Protein AF-A0A1M5HA21-F1 (afdb_monomer_lite)

Secondary structure (DSSP, 8-state):
--EEEEEEEETTEEEEEEEEGGGHHHHHHHHHHHHHTSSSEEEEE-TTS-EEEEEHHHHHTSEEEEEE-------

Organism: NCBI:txid307480

pLDDT: mean 76.99, std 12.43, range [38.66, 89.0]

Structure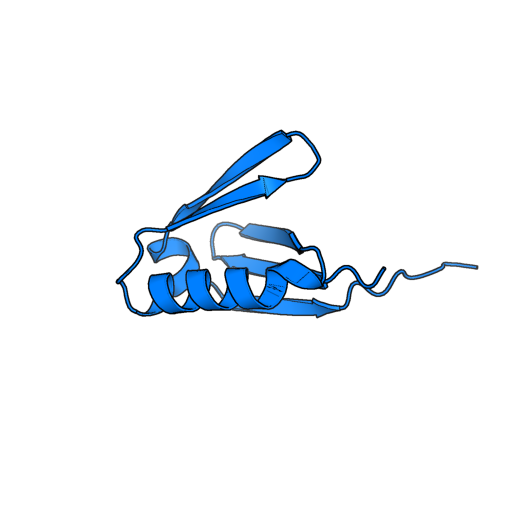 (mmCIF, N/CA/C/O backbone):
data_AF-A0A1M5HA21-F1
#
_entry.id   AF-A0A1M5HA21-F1
#
loop_
_atom_site.group_PDB
_atom_site.id
_atom_site.type_symbol
_atom_site.label_atom_id
_atom_site.label_alt_id
_atom_site.label_comp_id
_atom_site.label_asym_id
_atom_site.label_entity_id
_atom_site.label_seq_id
_atom_site.pdbx_PDB_ins_code
_atom_site.Cartn_x
_atom_site.Cartn_y
_atom_site.Cartn_z
_atom_site.occupancy
_atom_site.B_iso_or_equiv
_atom_site.auth_seq_id
_atom_site.auth_comp_id
_atom_site.auth_asym_id
_atom_site.auth_atom_id
_atom_site.pdbx_PDB_model_num
ATOM 1 N N . MET A 1 1 ? 6.492 4.055 17.194 1.00 45.91 1 MET A N 1
ATOM 2 C CA . MET A 1 1 ? 5.460 4.030 16.140 1.00 45.91 1 MET A CA 1
ATOM 3 C C . MET A 1 1 ? 5.729 2.812 15.278 1.00 45.91 1 MET A C 1
ATOM 5 O O . MET A 1 1 ? 6.851 2.680 14.805 1.00 45.91 1 MET A O 1
ATOM 9 N N . LYS A 1 2 ? 4.776 1.879 15.179 1.00 52.16 2 LYS A N 1
ATOM 10 C CA . LYS A 1 2 ? 4.878 0.752 14.248 1.00 52.16 2 LYS A CA 1
ATOM 11 C C . LYS A 1 2 ? 4.445 1.292 12.891 1.00 52.16 2 LYS A C 1
ATOM 13 O O . LYS A 1 2 ? 3.291 1.644 12.711 1.00 52.16 2 LYS A O 1
ATOM 18 N N . ALA A 1 3 ? 5.398 1.500 12.001 1.00 63.62 3 ALA A N 1
ATOM 19 C CA . ALA A 1 3 ? 5.074 1.781 10.614 1.00 63.62 3 ALA A CA 1
ATOM 20 C C . ALA A 1 3 ? 4.811 0.434 9.941 1.00 63.62 3 ALA A C 1
ATOM 22 O O . ALA A 1 3 ? 5.538 -0.533 10.190 1.00 63.62 3 ALA A O 1
ATOM 23 N N . LYS A 1 4 ? 3.770 0.344 9.119 1.00 72.19 4 LYS A N 1
ATOM 24 C CA . LYS A 1 4 ? 3.572 -0.822 8.260 1.00 72.19 4 LYS A CA 1
ATOM 25 C C . LYS A 1 4 ? 3.864 -0.430 6.832 1.00 72.19 4 L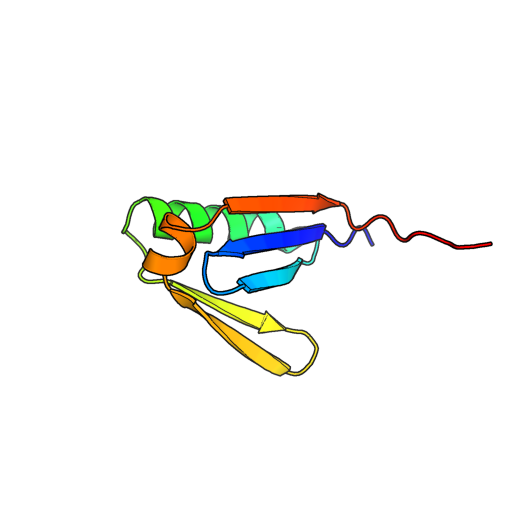YS A C 1
ATOM 27 O O . LYS A 1 4 ? 3.547 0.676 6.407 1.00 72.19 4 LYS A O 1
ATOM 32 N N . ILE A 1 5 ? 4.488 -1.342 6.103 1.00 76.00 5 ILE A N 1
ATOM 33 C CA . ILE A 1 5 ? 4.772 -1.159 4.690 1.00 76.00 5 ILE A CA 1
ATOM 34 C C . ILE A 1 5 ? 3.800 -2.023 3.908 1.00 76.00 5 ILE A C 1
ATOM 36 O O . ILE A 1 5 ? 3.782 -3.244 4.047 1.00 76.00 5 ILE A O 1
ATOM 40 N N . VAL A 1 6 ? 3.017 -1.390 3.045 1.00 80.19 6 VAL A N 1
ATOM 41 C CA . VAL A 1 6 ? 2.245 -2.094 2.030 1.00 80.19 6 VAL A CA 1
ATOM 42 C C . VAL A 1 6 ? 3.072 -2.178 0.769 1.00 80.19 6 VAL A C 1
ATOM 44 O O . VAL A 1 6 ? 3.480 -1.180 0.176 1.00 80.19 6 VAL A O 1
ATOM 47 N N . ARG A 1 7 ? 3.352 -3.410 0.373 1.00 82.12 7 ARG A N 1
ATOM 48 C CA . ARG A 1 7 ? 4.127 -3.741 -0.803 1.00 82.12 7 ARG A CA 1
ATOM 49 C C . ARG A 1 7 ? 3.194 -4.244 -1.885 1.00 82.12 7 ARG A C 1
ATOM 51 O O . ARG A 1 7 ? 2.568 -5.284 -1.731 1.00 82.12 7 ARG A O 1
ATOM 58 N N . ILE A 1 8 ? 3.136 -3.515 -2.989 1.00 83.94 8 ILE A N 1
ATOM 59 C CA . ILE A 1 8 ? 2.324 -3.854 -4.155 1.00 83.94 8 ILE A CA 1
ATOM 60 C C . ILE A 1 8 ? 3.284 -4.308 -5.248 1.00 83.94 8 ILE A C 1
ATOM 62 O O . ILE A 1 8 ? 4.042 -3.512 -5.800 1.00 83.94 8 ILE A O 1
ATOM 66 N N . LYS A 1 9 ? 3.298 -5.606 -5.543 1.00 83.44 9 LYS A N 1
ATOM 67 C CA . LYS A 1 9 ? 4.098 -6.185 -6.621 1.00 83.44 9 LYS A CA 1
ATOM 68 C C . LYS A 1 9 ? 3.223 -6.353 -7.857 1.00 83.44 9 LYS A C 1
ATOM 70 O O . LYS A 1 9 ? 2.382 -7.248 -7.902 1.00 83.44 9 LYS A O 1
ATOM 75 N N . HIS A 1 10 ? 3.472 -5.517 -8.854 1.00 83.94 10 HIS A N 1
ATOM 76 C CA . HIS A 1 10 ? 2.860 -5.587 -10.173 1.00 83.94 10 HIS A CA 1
ATOM 77 C C . HIS A 1 10 ? 3.887 -6.060 -11.213 1.00 83.94 10 HIS A C 1
ATOM 79 O O . HIS A 1 10 ? 5.096 -6.026 -10.971 1.00 83.94 10 HIS A O 1
ATOM 85 N N . VAL A 1 11 ? 3.433 -6.453 -12.406 1.00 81.06 11 VAL A N 1
ATOM 86 C CA . VAL A 1 11 ? 4.334 -6.795 -13.524 1.00 81.06 11 VAL A CA 1
ATOM 87 C C . VAL A 1 11 ? 5.212 -5.609 -13.949 1.00 81.06 11 VAL A C 1
ATOM 89 O O . VAL A 1 11 ? 6.332 -5.803 -14.411 1.00 81.06 11 VAL A O 1
ATOM 92 N N . THR A 1 12 ? 4.739 -4.376 -13.737 1.00 81.19 12 THR A N 1
ATOM 93 C CA . THR A 1 12 ? 5.479 -3.141 -14.056 1.00 81.19 12 THR A CA 1
ATOM 94 C C . THR A 1 12 ? 6.512 -2.750 -13.001 1.00 81.19 12 THR A C 1
ATOM 96 O O . THR A 1 12 ? 7.334 -1.878 -13.267 1.00 81.19 12 THR A O 1
ATOM 99 N N . GLY A 1 13 ? 6.486 -3.349 -11.806 1.00 79.81 13 GLY A N 1
ATOM 100 C CA . GLY A 1 13 ? 7.390 -2.976 -10.722 1.00 79.81 13 GLY A CA 1
ATOM 101 C C . GLY A 1 13 ? 6.858 -3.287 -9.326 1.00 79.81 13 GLY A C 1
ATOM 102 O O . GLY A 1 13 ? 5.768 -3.824 -9.139 1.00 79.81 13 GLY A O 1
ATOM 103 N N . ILE A 1 14 ? 7.666 -2.952 -8.321 1.00 81.81 14 ILE A N 1
ATOM 104 C CA . ILE A 1 14 ? 7.323 -3.119 -6.907 1.00 81.81 14 ILE A CA 1
ATOM 105 C C . ILE A 1 14 ? 7.147 -1.734 -6.292 1.00 81.81 14 ILE A C 1
ATOM 107 O O . ILE A 1 14 ? 8.111 -0.980 -6.187 1.00 81.81 14 ILE A O 1
ATOM 111 N N . TYR A 1 15 ? 5.938 -1.442 -5.832 1.00 80.50 15 TYR A N 1
ATOM 112 C CA . TYR A 1 15 ? 5.600 -0.219 -5.118 1.00 80.50 15 TYR A CA 1
ATOM 113 C C . TYR A 1 15 ? 5.609 -0.498 -3.615 1.00 80.50 15 TYR A C 1
ATOM 115 O O . TYR A 1 15 ? 5.171 -1.560 -3.167 1.00 80.50 15 TYR A O 1
ATOM 123 N N . LYS A 1 16 ? 6.156 0.432 -2.832 1.00 80.06 16 LYS A N 1
ATOM 124 C CA . LYS A 1 16 ? 6.189 0.357 -1.370 1.00 80.06 16 LYS A CA 1
ATOM 125 C C . LYS A 1 16 ? 5.537 1.610 -0.816 1.00 80.06 16 LYS A C 1
ATOM 127 O O . LYS A 1 16 ? 5.911 2.712 -1.204 1.00 80.06 16 LYS A O 1
ATOM 132 N N . LEU A 1 17 ? 4.589 1.416 0.080 1.00 76.62 17 LEU A N 1
ATOM 133 C CA . LEU A 1 17 ? 3.837 2.465 0.741 1.00 76.62 17 LEU A CA 1
ATOM 134 C C . LEU A 1 17 ? 4.050 2.341 2.236 1.00 76.62 17 LEU A C 1
ATOM 136 O O . LEU A 1 17 ? 3.736 1.303 2.810 1.00 76.62 17 LEU A O 1
ATOM 140 N N . ASP A 1 18 ? 4.576 3.389 2.853 1.00 75.25 18 ASP A N 1
ATOM 141 C CA . ASP A 1 18 ? 4.558 3.515 4.305 1.00 75.25 18 ASP A CA 1
ATOM 142 C C . ASP A 1 18 ? 3.160 3.985 4.722 1.00 75.25 18 ASP A C 1
ATOM 144 O O . ASP A 1 18 ? 2.666 5.001 4.235 1.00 75.25 18 ASP A O 1
ATOM 148 N N . ILE A 1 19 ? 2.511 3.216 5.592 1.00 73.38 19 ILE A N 1
ATOM 149 C CA . ILE A 1 19 ? 1.203 3.544 6.155 1.00 73.38 19 ILE A CA 1
ATOM 150 C C . ILE A 1 19 ? 1.356 3.688 7.662 1.00 73.38 19 ILE A C 1
ATOM 152 O O . ILE A 1 19 ? 1.955 2.848 8.343 1.00 73.38 19 ILE A O 1
ATOM 156 N N . GLU A 1 20 ? 0.769 4.759 8.182 1.00 73.25 20 GLU A N 1
ATOM 157 C CA . GLU A 1 20 ? 0.603 4.969 9.613 1.00 73.25 20 GLU A CA 1
ATOM 158 C C . GLU A 1 20 ? -0.331 3.905 10.207 1.00 73.25 20 GLU A C 1
ATOM 160 O O . GLU A 1 20 ? -1.367 3.591 9.626 1.00 73.25 20 GLU A O 1
ATOM 165 N N . ASP A 1 21 ? -0.012 3.387 11.394 1.00 68.75 21 ASP A N 1
ATOM 166 C CA . ASP A 1 21 ? -0.736 2.266 12.021 1.00 68.75 21 ASP A CA 1
ATOM 167 C C . ASP A 1 21 ? -2.270 2.475 12.073 1.00 68.75 21 ASP A C 1
ATOM 169 O O . ASP A 1 21 ? -3.038 1.543 11.854 1.00 68.75 21 ASP A O 1
ATOM 173 N N . GLY A 1 22 ? -2.726 3.721 12.254 1.00 71.56 22 GLY A N 1
ATOM 174 C CA . GLY A 1 22 ? -4.150 4.077 12.304 1.00 71.56 22 GLY A CA 1
ATOM 175 C C . GLY A 1 22 ? -4.879 4.166 10.954 1.00 71.56 22 GLY A C 1
ATOM 176 O O . GLY A 1 22 ? -6.093 4.319 10.953 1.00 71.56 22 GLY A O 1
ATOM 177 N N . LYS A 1 23 ? -4.179 4.085 9.814 1.00 75.38 23 LYS A N 1
ATOM 178 C CA . LYS A 1 23 ? -4.770 4.183 8.459 1.00 75.38 23 LYS A CA 1
ATOM 179 C C . LYS A 1 23 ? -4.757 2.860 7.689 1.00 75.38 23 LYS A C 1
ATOM 181 O O . LYS A 1 23 ? -5.106 2.814 6.512 1.00 75.38 23 LYS A O 1
ATOM 186 N N . ILE A 1 24 ? -4.330 1.774 8.334 1.00 78.88 24 ILE A N 1
ATOM 187 C CA . ILE A 1 24 ? -4.235 0.453 7.699 1.00 78.88 24 ILE A CA 1
ATOM 188 C C . ILE A 1 24 ? -5.620 -0.112 7.388 1.00 78.88 24 ILE A C 1
ATOM 190 O O . ILE A 1 24 ? -5.801 -0.686 6.316 1.00 78.88 24 ILE A O 1
ATOM 194 N N . GLU A 1 25 ? -6.574 0.010 8.314 1.00 81.75 25 GLU A N 1
ATOM 195 C CA . GLU A 1 25 ? -7.947 -0.467 8.098 1.00 81.75 25 GLU A CA 1
ATOM 196 C C . GLU A 1 25 ? -8.623 0.285 6.955 1.00 81.75 25 GLU A C 1
ATOM 198 O O . GLU A 1 25 ? -9.089 -0.358 6.017 1.00 81.75 25 GLU A O 1
ATOM 203 N N . ASP A 1 26 ? -8.533 1.616 6.958 1.00 82.69 26 ASP A N 1
ATOM 204 C CA . ASP A 1 26 ? -8.995 2.475 5.862 1.00 82.69 26 ASP A CA 1
ATOM 205 C C . ASP A 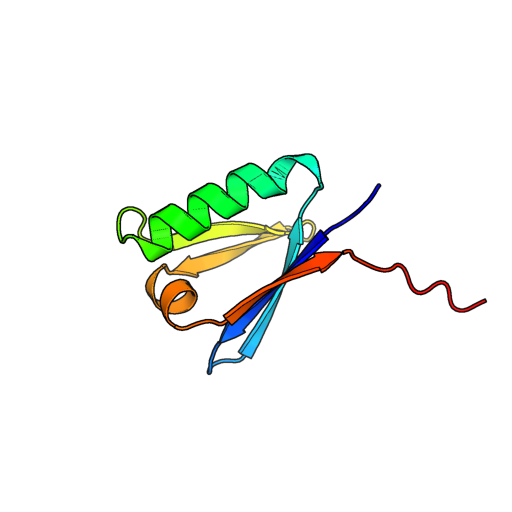1 26 ? -8.413 2.024 4.513 1.00 82.69 26 ASP A C 1
ATOM 207 O O . ASP A 1 26 ? -9.125 1.825 3.527 1.00 82.69 26 ASP A O 1
ATOM 211 N N . MET A 1 27 ? -7.098 1.775 4.465 1.00 81.94 27 MET A N 1
ATOM 212 C CA . MET A 1 27 ? -6.467 1.363 3.216 1.00 81.94 27 MET A CA 1
ATOM 213 C C . MET A 1 27 ? -6.879 -0.045 2.780 1.00 81.94 27 MET A C 1
ATOM 215 O O . MET A 1 27 ? -7.014 -0.293 1.582 1.00 81.94 27 MET A O 1
ATOM 219 N N . LYS A 1 28 ? -7.110 -0.965 3.723 1.00 82.81 28 LYS A N 1
ATOM 220 C 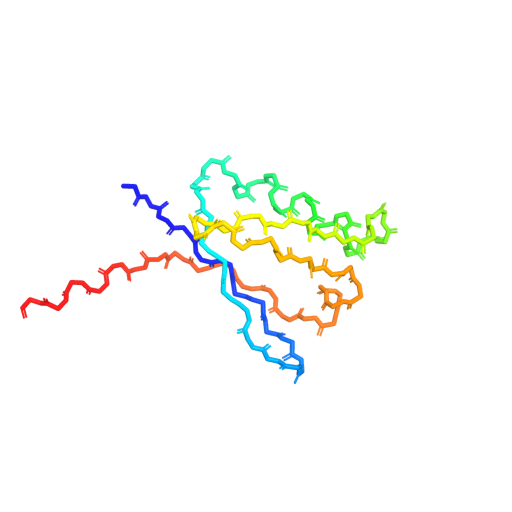CA . LYS A 1 28 ? -7.660 -2.289 3.409 1.00 82.81 28 LYS A CA 1
ATOM 221 C C . LYS A 1 28 ? -9.056 -2.183 2.809 1.00 82.81 28 LYS A C 1
ATOM 223 O O . LYS A 1 28 ? -9.308 -2.867 1.823 1.00 82.81 28 LYS A O 1
ATOM 228 N N . GLU A 1 29 ? -9.920 -1.332 3.356 1.00 88.06 29 GLU A N 1
ATOM 229 C CA . GLU A 1 29 ? -11.258 -1.090 2.806 1.00 88.06 29 GLU A CA 1
ATOM 230 C C . GLU A 1 29 ? -11.184 -0.548 1.378 1.00 88.06 29 GLU A C 1
ATOM 232 O O . GLU A 1 29 ? -11.805 -1.100 0.471 1.00 88.06 29 GLU A O 1
ATOM 237 N N . HIS A 1 30 ? -10.345 0.460 1.132 1.00 86.50 30 HIS A N 1
ATOM 238 C CA . HIS A 1 30 ? -10.152 0.994 -0.217 1.00 86.50 30 HIS A CA 1
ATOM 239 C C . HIS A 1 30 ? -9.613 -0.050 -1.205 1.00 86.50 30 HIS A C 1
ATOM 241 O O . HIS A 1 30 ? -10.046 -0.088 -2.359 1.00 86.50 30 HIS A O 1
ATOM 247 N N . ILE A 1 31 ? -8.682 -0.909 -0.775 1.00 84.88 31 ILE A N 1
ATOM 248 C CA . ILE A 1 31 ? -8.187 -2.019 -1.599 1.00 84.88 31 ILE A CA 1
ATOM 249 C C . ILE A 1 31 ? -9.320 -3.004 -1.888 1.00 84.88 31 ILE A C 1
ATOM 251 O O . ILE A 1 31 ? -9.496 -3.382 -3.043 1.00 84.88 31 ILE A O 1
ATOM 255 N N . ASP A 1 32 ? -10.105 -3.388 -0.884 1.00 87.81 32 ASP A N 1
ATOM 256 C CA . ASP A 1 32 ? -11.225 -4.319 -1.035 1.00 87.81 32 ASP A CA 1
ATOM 257 C C . ASP A 1 32 ? -12.279 -3.789 -2.023 1.00 87.81 32 ASP A C 1
ATOM 259 O O . ASP A 1 32 ? -12.672 -4.499 -2.951 1.00 87.81 32 ASP A O 1
ATOM 263 N N . LEU A 1 33 ? -12.639 -2.506 -1.923 1.00 89.00 33 LEU A N 1
ATOM 264 C CA . LEU A 1 33 ? -13.529 -1.829 -2.873 1.00 89.00 33 LEU A CA 1
ATOM 265 C C . LEU A 1 33 ? -12.953 -1.814 -4.298 1.00 89.00 33 LEU A C 1
ATOM 267 O O . LEU A 1 33 ? -13.676 -2.033 -5.273 1.00 89.00 33 LEU A O 1
ATOM 271 N N . CYS A 1 34 ? -11.643 -1.598 -4.446 1.00 88.31 34 CYS A N 1
ATOM 272 C CA . CYS A 1 34 ? -10.970 -1.693 -5.742 1.00 88.31 34 CYS A CA 1
ATOM 273 C C . CYS A 1 34 ? -10.967 -3.124 -6.302 1.00 88.31 34 CYS A C 1
ATOM 275 O O . CYS A 1 34 ? -11.127 -3.308 -7.511 1.00 88.31 34 CYS A O 1
ATOM 277 N N . LEU A 1 35 ? -10.816 -4.142 -5.451 1.00 83.31 35 LEU A N 1
ATOM 278 C CA . LEU A 1 35 ? -10.874 -5.549 -5.856 1.00 83.31 35 LEU A CA 1
ATOM 279 C C . LEU A 1 35 ? -12.289 -5.959 -6.285 1.00 83.31 35 LEU A C 1
ATOM 281 O O . LEU A 1 35 ? -12.437 -6.684 -7.270 1.00 83.31 35 LEU A O 1
ATOM 285 N N . LYS A 1 36 ? -13.320 -5.438 -5.610 1.00 88.19 36 LYS A N 1
ATOM 286 C CA . LYS A 1 36 ? -14.739 -5.628 -5.956 1.00 88.19 36 LYS A CA 1
ATOM 287 C C . LYS A 1 36 ? -15.185 -4.847 -7.195 1.00 88.19 36 LYS A C 1
ATOM 289 O O . LYS A 1 36 ? -16.244 -5.132 -7.744 1.00 88.19 36 LYS A O 1
ATOM 294 N N . GLY A 1 37 ? -14.376 -3.896 -7.665 1.00 85.38 37 GLY A N 1
ATOM 295 C CA . GLY A 1 37 ? -14.716 -3.025 -8.793 1.00 85.38 37 GLY A CA 1
ATOM 296 C C . GLY A 1 37 ? -15.678 -1.889 -8.432 1.00 85.38 37 GLY A C 1
ATOM 297 O O . GLY A 1 37 ? -16.218 -1.250 -9.330 1.00 85.38 37 GLY A O 1
ATOM 298 N N . GLU A 1 38 ? -15.877 -1.627 -7.140 1.00 87.06 38 GLU A N 1
ATOM 299 C CA . GLU A 1 38 ? -16.702 -0.526 -6.629 1.00 87.06 38 GLU A CA 1
ATOM 300 C C . GLU A 1 38 ? -15.929 0.802 -6.608 1.00 87.06 38 GLU A C 1
ATOM 302 O O . GLU A 1 38 ? -16.523 1.876 -6.675 1.00 87.06 38 GLU A O 1
ATOM 307 N N . GLN A 1 39 ? -14.594 0.736 -6.577 1.00 85.62 39 GLN A N 1
ATOM 308 C CA . GLN A 1 39 ? -13.707 1.897 -6.598 1.00 85.62 39 GLN A CA 1
ATOM 309 C C . GLN A 1 39 ? -12.722 1.804 -7.770 1.00 85.62 39 GLN A C 1
ATOM 311 O O . GLN A 1 39 ? -12.145 0.751 -8.032 1.00 85.62 39 GLN A O 1
ATOM 316 N N . THR A 1 40 ? -12.502 2.914 -8.480 1.00 86.06 40 THR A N 1
ATOM 317 C CA . THR A 1 40 ? -11.674 2.954 -9.704 1.00 86.06 40 THR A CA 1
ATOM 318 C C . THR A 1 40 ? -10.170 2.973 -9.432 1.00 86.06 40 THR A C 1
ATOM 320 O O . THR A 1 40 ? -9.378 2.645 -10.314 1.00 86.06 40 THR A O 1
ATOM 323 N N . GLY A 1 41 ? -9.757 3.312 -8.213 1.00 87.62 41 GLY A N 1
ATOM 324 C CA . GLY A 1 41 ? -8.369 3.315 -7.766 1.00 87.62 41 GLY A CA 1
ATOM 325 C C . GLY A 1 41 ? -8.213 4.005 -6.416 1.00 87.62 41 GLY A C 1
ATOM 326 O O . GLY A 1 41 ? -9.184 4.503 -5.854 1.00 87.62 41 GLY A O 1
ATOM 327 N N . ILE A 1 42 ? -6.987 4.046 -5.909 1.00 86.44 42 ILE A N 1
ATOM 328 C CA . ILE A 1 42 ? -6.630 4.660 -4.629 1.00 86.44 42 ILE A CA 1
ATOM 329 C C . ILE A 1 42 ? -5.604 5.752 -4.904 1.00 86.44 42 ILE A C 1
ATOM 331 O O . ILE A 1 42 ? -4.641 5.533 -5.638 1.00 86.44 42 ILE A O 1
ATOM 335 N N . ILE A 1 43 ? -5.805 6.929 -4.324 1.00 85.38 43 ILE A N 1
ATOM 336 C CA . ILE A 1 43 ? -4.826 8.014 -4.358 1.00 85.38 43 ILE A CA 1
ATOM 337 C C . ILE A 1 43 ? -4.130 8.029 -3.008 1.00 85.38 43 ILE A C 1
ATOM 339 O O . ILE A 1 43 ? -4.794 8.103 -1.978 1.00 85.38 43 ILE A O 1
ATOM 343 N N . ILE A 1 44 ? -2.802 7.961 -3.011 1.00 79.06 44 ILE A N 1
ATOM 344 C CA . ILE A 1 44 ? -2.019 8.037 -1.782 1.00 79.06 44 ILE A CA 1
ATOM 345 C C . ILE A 1 44 ? -0.984 9.138 -1.927 1.00 79.06 44 ILE A C 1
ATOM 347 O O . ILE A 1 44 ? -0.183 9.136 -2.861 1.00 79.06 44 ILE A O 1
ATOM 351 N N .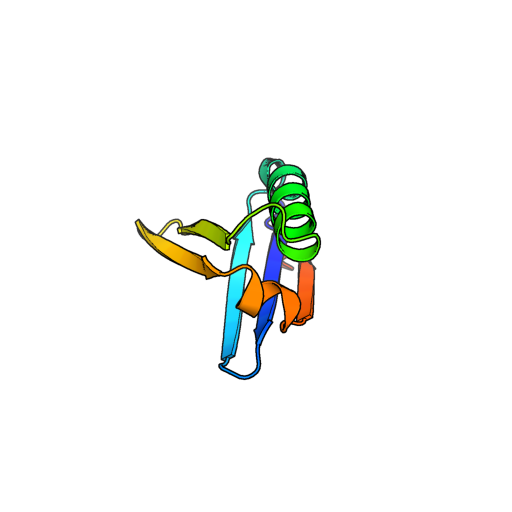 THR A 1 45 ? -1.006 10.069 -0.981 1.00 76.75 45 THR A N 1
ATOM 352 C CA . THR A 1 45 ? 0.015 11.103 -0.845 1.00 76.75 45 THR A CA 1
ATOM 353 C C . THR A 1 45 ? 1.076 10.602 0.123 1.00 76.75 45 THR A C 1
ATOM 355 O O . THR A 1 45 ? 0.788 10.349 1.292 1.00 76.75 45 THR A O 1
ATOM 358 N N . ALA A 1 46 ? 2.292 10.412 -0.374 1.00 70.31 46 ALA A N 1
ATOM 359 C CA . ALA A 1 46 ? 3.444 10.059 0.440 1.00 70.31 46 ALA A CA 1
ATOM 360 C C . ALA A 1 46 ? 3.962 11.286 1.217 1.00 70.31 46 ALA A C 1
ATOM 362 O O . ALA A 1 46 ? 3.683 12.432 0.864 1.00 70.31 46 ALA A O 1
ATOM 363 N N . GLU A 1 47 ? 4.746 11.058 2.277 1.00 66.50 47 GLU A N 1
ATOM 364 C CA . GLU A 1 47 ? 5.298 12.133 3.127 1.00 66.50 47 GLU A CA 1
ATOM 365 C C . GLU A 1 47 ? 6.206 13.115 2.371 1.00 66.50 47 GLU A C 1
ATOM 367 O O . GLU A 1 47 ? 6.378 14.257 2.788 1.00 66.50 47 GLU A O 1
ATOM 372 N N . ASN A 1 48 ? 6.772 12.695 1.239 1.00 72.88 48 ASN A N 1
ATOM 373 C CA . ASN A 1 48 ? 7.574 13.549 0.365 1.00 72.88 48 ASN A CA 1
ATOM 374 C C . ASN A 1 48 ? 6.726 14.493 -0.516 1.00 72.88 48 ASN A C 1
ATOM 376 O O . ASN A 1 48 ? 7.289 15.254 -1.299 1.00 72.88 48 ASN A O 1
ATOM 380 N N . GLY A 1 49 ? 5.394 14.449 -0.398 1.00 72.94 49 GLY A N 1
ATOM 381 C CA . GLY A 1 49 ? 4.458 15.243 -1.193 1.00 72.94 49 GLY A CA 1
ATOM 382 C C . GLY A 1 49 ? 4.089 14.617 -2.540 1.00 72.94 49 GLY A C 1
ATOM 383 O O . GLY A 1 49 ? 3.231 15.160 -3.239 1.00 72.94 49 GLY A O 1
ATOM 384 N N . ASP A 1 50 ? 4.675 13.472 -2.907 1.00 79.31 50 ASP A N 1
ATOM 385 C CA . ASP A 1 50 ? 4.285 12.759 -4.119 1.00 79.31 50 ASP A CA 1
ATOM 386 C C . ASP A 1 50 ? 2.898 12.153 -3.950 1.00 79.31 50 ASP A C 1
ATOM 388 O O . ASP A 1 50 ? 2.615 11.415 -3.005 1.00 79.31 50 ASP A O 1
ATOM 392 N N . THR A 1 51 ? 2.030 12.445 -4.911 1.00 80.50 51 THR A N 1
ATOM 393 C CA . THR A 1 51 ? 0.713 11.826 -4.999 1.00 80.50 51 THR A CA 1
ATOM 394 C C . THR A 1 51 ? 0.775 10.713 -6.026 1.00 80.50 51 THR A C 1
ATOM 396 O O . THR A 1 51 ? 0.977 10.959 -7.214 1.00 80.50 51 THR A O 1
ATOM 399 N N . ILE A 1 52 ? 0.598 9.479 -5.567 1.00 81.62 52 ILE A N 1
ATOM 400 C CA . ILE A 1 52 ? 0.623 8.294 -6.416 1.00 81.62 52 ILE A CA 1
ATOM 401 C C . ILE A 1 52 ? -0.804 7.783 -6.564 1.00 81.62 52 ILE A C 1
ATOM 403 O O . ILE A 1 52 ? -1.503 7.541 -5.579 1.00 81.62 52 ILE A O 1
ATOM 407 N N . TYR A 1 53 ? -1.228 7.607 -7.812 1.00 85.69 53 TYR A N 1
ATOM 408 C CA . TYR A 1 53 ? -2.501 6.982 -8.136 1.00 85.69 53 TYR A CA 1
ATOM 409 C C . TYR A 1 53 ? -2.304 5.501 -8.459 1.00 85.69 53 TYR A C 1
ATOM 411 O O . TYR A 1 53 ? -1.576 5.145 -9.386 1.00 85.69 53 TYR A O 1
ATOM 419 N N . TYR A 1 54 ? -2.985 4.645 -7.7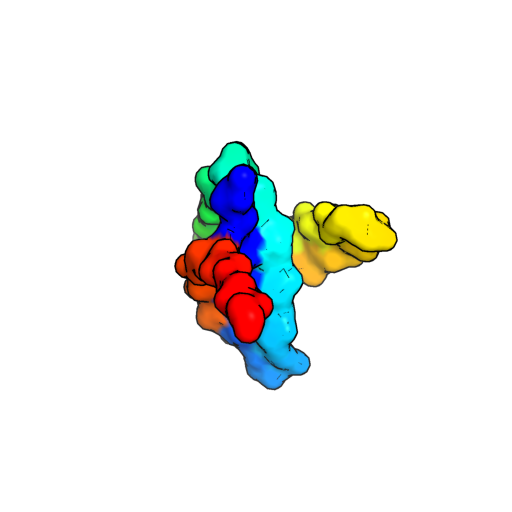03 1.00 85.38 54 TYR A N 1
ATOM 420 C CA . TYR A 1 54 ? -3.029 3.201 -7.892 1.00 85.38 54 TYR A CA 1
ATOM 421 C C . TYR A 1 54 ? -4.382 2.806 -8.489 1.00 85.38 54 TYR A C 1
ATOM 423 O O . TYR A 1 54 ? -5.360 2.685 -7.749 1.00 85.38 54 TYR A O 1
ATOM 431 N N . PRO A 1 55 ? -4.482 2.604 -9.813 1.00 87.69 55 PRO A N 1
ATOM 432 C CA . PRO A 1 55 ? -5.737 2.202 -10.431 1.00 87.69 55 PRO A CA 1
ATOM 433 C C . PRO A 1 55 ? -6.165 0.812 -9.949 1.00 87.69 55 PRO A C 1
ATOM 435 O O . PRO A 1 55 ? -5.339 -0.074 -9.720 1.00 87.69 55 PRO A O 1
ATOM 438 N N . ALA A 1 56 ? -7.473 0.589 -9.846 1.00 88.56 56 ALA A N 1
ATOM 439 C CA . ALA A 1 56 ? -8.040 -0.675 -9.381 1.00 88.56 56 ALA A CA 1
ATOM 440 C C . ALA A 1 56 ? -7.654 -1.860 -10.273 1.00 88.56 56 ALA A C 1
ATOM 442 O O . ALA A 1 56 ? -7.540 -2.986 -9.801 1.00 88.56 56 ALA A O 1
ATOM 443 N N . GLU A 1 57 ? -7.429 -1.630 -11.567 1.00 86.62 57 GLU A N 1
ATOM 444 C CA . GLU A 1 57 ? -6.883 -2.651 -12.467 1.00 86.62 57 GLU A CA 1
ATOM 445 C C . GLU A 1 57 ? -5.470 -3.084 -12.078 1.00 86.62 57 GLU A C 1
ATOM 447 O O . GLU A 1 57 ? -5.183 -4.279 -12.089 1.00 86.62 57 GLU A O 1
ATOM 452 N N . LEU A 1 58 ? -4.605 -2.147 -11.679 1.00 86.38 58 LEU A N 1
ATOM 453 C CA . LEU A 1 58 ? -3.268 -2.478 -11.192 1.00 86.38 58 LEU A CA 1
ATOM 454 C C . LEU A 1 58 ? -3.376 -3.282 -9.902 1.00 86.38 58 LEU A C 1
ATOM 456 O O . LEU A 1 58 ? -2.735 -4.320 -9.789 1.00 86.38 58 LEU A O 1
ATOM 460 N N . LEU A 1 59 ? -4.217 -2.850 -8.961 1.00 84.81 59 LEU A N 1
ATOM 461 C CA . LEU A 1 59 ? -4.403 -3.538 -7.681 1.00 84.81 59 LEU A CA 1
ATOM 462 C C . LEU A 1 59 ? -4.937 -4.965 -7.866 1.00 84.81 59 LEU A C 1
ATOM 464 O O . LEU A 1 59 ? -4.404 -5.889 -7.261 1.00 84.81 59 LEU A O 1
ATOM 468 N N . ARG A 1 60 ? -5.915 -5.163 -8.761 1.00 84.25 60 ARG A N 1
ATOM 469 C CA . ARG A 1 60 ? -6.469 -6.487 -9.102 1.00 84.25 60 ARG A CA 1
ATOM 470 C C . ARG A 1 60 ? -5.454 -7.423 -9.758 1.00 84.25 60 ARG A C 1
ATOM 472 O O . ARG A 1 60 ? -5.556 -8.632 -9.589 1.00 84.25 60 ARG A O 1
ATOM 479 N N . ASN A 1 61 ? -4.479 -6.874 -10.479 1.00 85.38 61 ASN A N 1
ATOM 480 C CA . ASN A 1 61 ? -3.408 -7.635 -11.128 1.00 85.38 61 ASN A CA 1
ATOM 481 C C . ASN A 1 61 ? -2.089 -7.620 -10.334 1.00 85.38 61 ASN A C 1
ATOM 483 O O . ASN A 1 61 ? -1.042 -8.006 -10.859 1.00 85.38 61 ASN A O 1
ATOM 487 N N . SER A 1 62 ? -2.113 -7.165 -9.079 1.00 84.56 62 SER A N 1
ATOM 488 C CA . SER A 1 62 ? -0.933 -7.076 -8.221 1.00 84.56 62 SER A CA 1
ATOM 489 C C . SER A 1 62 ? -1.035 -7.998 -7.021 1.00 84.56 62 SER A C 1
ATOM 491 O O . SER A 1 62 ? -2.109 -8.272 -6.496 1.00 84.56 62 SER A O 1
ATOM 493 N N . VAL A 1 63 ? 0.125 -8.419 -6.527 1.00 83.69 63 VAL A N 1
ATOM 494 C CA . VAL A 1 63 ? 0.232 -9.071 -5.223 1.00 83.69 63 VAL A CA 1
ATOM 495 C C . VAL A 1 63 ? 0.476 -7.994 -4.177 1.00 83.69 63 VAL A C 1
ATOM 497 O O . VAL A 1 63 ? 1.499 -7.309 -4.225 1.00 83.69 63 VAL A O 1
ATOM 500 N N . ILE A 1 64 ? -0.467 -7.838 -3.251 1.00 82.50 64 ILE A N 1
ATOM 501 C CA . ILE A 1 64 ? -0.404 -6.851 -2.174 1.00 82.50 64 ILE A CA 1
ATOM 502 C C . ILE A 1 64 ? -0.052 -7.575 -0.874 1.00 82.50 64 ILE A C 1
ATOM 504 O O . ILE A 1 64 ? -0.788 -8.454 -0.431 1.00 82.50 64 ILE A O 1
ATOM 508 N N . SER A 1 65 ? 1.061 -7.190 -0.256 1.00 81.81 65 SER A N 1
ATOM 509 C CA . SER A 1 65 ? 1.516 -7.718 1.031 1.00 81.81 65 SER A CA 1
ATOM 510 C C . SER A 1 65 ? 1.646 -6.584 2.037 1.00 81.81 65 SER A C 1
ATOM 512 O O . SER A 1 65 ? 2.238 -5.554 1.730 1.00 81.81 65 SER A O 1
ATOM 514 N N . ILE A 1 66 ? 1.112 -6.772 3.242 1.00 78.38 66 ILE A N 1
ATOM 515 C CA . ILE A 1 66 ? 1.289 -5.835 4.355 1.00 78.38 66 ILE A CA 1
ATOM 516 C C . ILE A 1 66 ? 2.363 -6.421 5.264 1.00 78.38 66 ILE A C 1
ATOM 518 O O . ILE A 1 66 ? 2.147 -7.465 5.876 1.00 78.38 66 ILE A O 1
ATOM 522 N N . GLU A 1 67 ? 3.517 -5.771 5.323 1.00 77.69 67 GLU A N 1
ATOM 523 C CA . GLU A 1 67 ? 4.657 -6.182 6.137 1.00 77.69 67 GLU A CA 1
ATOM 524 C C . GLU A 1 67 ? 4.823 -5.185 7.292 1.00 77.69 67 GLU A C 1
ATOM 526 O O . GLU A 1 67 ? 4.690 -3.970 7.114 1.00 77.69 67 GLU A O 1
ATOM 531 N N . ASP A 1 68 ? 5.098 -5.674 8.500 1.00 70.62 68 ASP A N 1
ATOM 532 C CA . ASP A 1 68 ? 5.535 -4.800 9.587 1.00 70.62 68 ASP A CA 1
ATOM 533 C C . ASP A 1 68 ? 6.918 -4.235 9.219 1.00 70.62 68 ASP A C 1
ATOM 535 O O . ASP A 1 68 ? 7.812 -4.977 8.806 1.00 70.62 68 ASP A O 1
ATOM 539 N N . LYS A 1 69 ? 7.108 -2.912 9.330 1.00 66.38 69 LYS A N 1
ATOM 540 C CA . LYS A 1 69 ? 8.415 -2.287 9.100 1.00 66.38 69 LYS A CA 1
ATOM 541 C C . LYS A 1 69 ? 9.327 -2.675 10.257 1.00 66.38 69 LYS A C 1
ATOM 543 O O . LYS A 1 69 ? 9.394 -1.977 11.269 1.00 66.38 69 LYS A O 1
ATOM 548 N N . GLU A 1 70 ? 10.023 -3.799 10.132 1.00 47.97 70 GLU A N 1
ATOM 549 C CA . GLU A 1 70 ? 11.152 -4.088 11.006 1.00 47.97 70 GLU A CA 1
ATOM 550 C C . GLU A 1 70 ? 12.216 -3.020 10.752 1.00 47.97 70 GLU A C 1
ATOM 552 O O . GLU A 1 70 ? 12.881 -2.984 9.715 1.00 47.97 70 GLU A O 1
ATOM 557 N N . ILE A 1 71 ? 12.346 -2.096 11.704 1.00 46.53 71 ILE A N 1
ATOM 558 C CA . ILE A 1 71 ? 13.503 -1.216 11.792 1.00 46.53 71 ILE A CA 1
ATOM 559 C C . ILE A 1 71 ? 14.670 -2.140 12.125 1.00 46.53 71 ILE A C 1
ATOM 561 O O . ILE A 1 71 ? 14.905 -2.453 13.292 1.00 46.53 71 ILE A O 1
ATOM 565 N N . ILE A 1 72 ? 15.377 -2.612 11.100 1.00 46.22 72 ILE A N 1
ATOM 566 C CA . ILE A 1 72 ? 16.634 -3.328 11.280 1.00 46.22 72 ILE A CA 1
ATOM 567 C C . ILE A 1 72 ? 17.614 -2.300 11.851 1.00 46.22 72 ILE A C 1
ATOM 569 O O . ILE A 1 72 ? 18.247 -1.536 11.123 1.00 46.22 72 ILE A O 1
ATOM 573 N N . ARG A 1 73 ? 17.682 -2.216 13.182 1.00 41.16 73 ARG A N 1
ATOM 574 C CA . ARG A 1 73 ? 18.792 -1.573 13.879 1.00 41.16 73 ARG A CA 1
ATOM 575 C C . ARG A 1 73 ? 20.011 -2.450 13.630 1.00 41.16 73 ARG A C 1
ATOM 577 O O . ARG A 1 73 ? 20.219 -3.434 14.332 1.00 41.16 73 ARG A O 1
ATOM 584 N N . THR A 1 74 ? 20.793 -2.108 12.615 1.00 38.66 74 THR A N 1
ATOM 585 C CA . THR A 1 74 ? 22.195 -2.521 12.578 1.00 38.66 74 THR A CA 1
ATOM 586 C C . THR A 1 74 ? 22.878 -1.810 13.746 1.00 38.66 74 THR A C 1
ATOM 588 O O . THR A 1 74 ? 22.905 -0.578 13.777 1.00 38.66 74 THR A O 1
ATOM 591 N N . PHE A 1 75 ? 23.290 -2.593 14.745 1.00 43.94 75 PHE A N 1
ATOM 592 C CA . PHE A 1 75 ? 24.085 -2.150 15.892 1.00 43.94 75 PHE A CA 1
ATOM 593 C C . PHE A 1 75 ? 25.538 -1.908 15.486 1.00 43.94 75 PHE A C 1
ATOM 595 O O . PHE A 1 75 ? 26.016 -2.630 14.581 1.00 43.94 75 PHE A O 1
#

Sequence (75 aa):
MKAKIVRIKHVTGIYKLDIEDGKIEDMKEHIDLCLKGEQTGIIITAENGDTIYYPAELLRNSVISIEDKEIIRTF

Foldseek 3Di:
DWWKWKWKAAPVGIDIATDDPVCPVVVVVQLVCLLVVVDQWDWDQHPVRDIDTGGSVRSNRIDIDIGTPPPPPPD

Radius of gyration: 12.89 Å; chains: 1; bounding box: 41×24×30 Å